Protein AF-A0A938F0M2-F1 (afdb_monomer_lite)

Sequence (72 aa):
MELIKDDKFDSYNSPNSVGIVKTRYHTFAFPPDELALSSGKKLGPITIAYETYGVLNKNKSNAILVFHALSG

Secondary structure (DSSP, 8-state):
----------TT--TT-------EEEEE--TTSPEEPTTS-EE-SEEEEE---S---TT-------PPPTT-

Structure (mmCIF, N/CA/C/O backbone):
data_AF-A0A938F0M2-F1
#
_entry.id   AF-A0A938F0M2-F1
#
loop_
_atom_site.group_PDB
_atom_site.id
_atom_site.type_symbol
_atom_site.label_atom_id
_atom_site.label_alt_id
_atom_site.label_comp_id
_atom_site.label_asym_id
_atom_site.label_entity_id
_atom_site.label_seq_id
_atom_site.pdbx_PDB_ins_code
_atom_site.Cartn_x
_atom_site.Cartn_y
_atom_site.Cartn_z
_atom_site.occupancy
_atom_site.B_iso_or_equiv
_atom_site.auth_seq_id
_atom_site.auth_comp_id
_atom_site.auth_asym_id
_atom_site.auth_atom_id
_atom_site.pdbx_PDB_model_num
ATOM 1 N N . MET A 1 1 ? 13.915 15.100 -50.128 1.00 37.09 1 MET A N 1
ATOM 2 C CA . MET A 1 1 ? 13.570 16.452 -49.656 1.00 37.09 1 MET A CA 1
ATOM 3 C C . MET A 1 1 ? 12.901 16.265 -48.316 1.00 37.09 1 MET A C 1
ATOM 5 O O . MET A 1 1 ? 11.847 15.652 -48.236 1.00 37.09 1 MET A O 1
ATOM 9 N N . GLU A 1 2 ? 13.666 16.586 -47.289 1.00 39.41 2 GLU A N 1
ATOM 10 C CA . GLU A 1 2 ? 13.426 16.310 -45.880 1.00 39.41 2 GLU A CA 1
ATOM 11 C C . GLU A 1 2 ? 12.351 17.259 -45.342 1.00 39.41 2 GLU A C 1
ATOM 13 O O . GLU A 1 2 ? 12.409 18.456 -45.613 1.00 39.41 2 GLU A O 1
ATOM 18 N N . LEU A 1 3 ? 11.387 16.740 -44.583 1.00 40.41 3 LEU A N 1
ATOM 19 C CA . LEU A 1 3 ? 10.581 17.540 -43.663 1.00 40.41 3 LEU A CA 1
ATOM 20 C C . LEU A 1 3 ? 10.597 16.828 -42.310 1.00 40.41 3 LEU A C 1
ATOM 22 O O . LEU A 1 3 ? 9.796 15.941 -42.038 1.00 40.41 3 LEU A O 1
ATOM 26 N N . ILE A 1 4 ? 11.657 17.160 -41.570 1.00 42.91 4 ILE A N 1
ATOM 27 C CA . ILE A 1 4 ? 11.758 17.353 -40.120 1.00 42.91 4 ILE A CA 1
ATOM 28 C C . ILE A 1 4 ? 10.834 16.459 -39.282 1.00 42.91 4 ILE A C 1
ATOM 30 O O . ILE A 1 4 ? 9.644 16.719 -39.124 1.00 42.91 4 ILE A O 1
ATOM 34 N N . LYS A 1 5 ? 11.442 15.429 -38.684 1.00 47.31 5 LYS A N 1
ATOM 35 C CA . LYS A 1 5 ? 10.920 14.785 -37.480 1.00 47.31 5 LYS A CA 1
ATOM 36 C C . LYS A 1 5 ? 10.856 15.850 -36.389 1.00 47.31 5 LYS A C 1
ATOM 38 O O . LYS A 1 5 ? 11.878 16.453 -36.072 1.00 47.31 5 LYS A O 1
ATOM 43 N N . ASP A 1 6 ? 9.674 16.068 -35.827 1.00 45.84 6 ASP A N 1
ATOM 44 C CA . ASP A 1 6 ? 9.543 16.742 -34.543 1.00 45.84 6 ASP A CA 1
ATOM 45 C C . ASP A 1 6 ? 10.249 15.882 -33.483 1.00 45.84 6 ASP A C 1
ATOM 47 O O . ASP A 1 6 ? 9.644 15.005 -32.867 1.00 45.84 6 ASP A O 1
ATOM 51 N N . ASP A 1 7 ? 11.547 16.120 -33.288 1.00 46.00 7 ASP A N 1
ATOM 52 C CA . ASP A 1 7 ? 12.314 15.658 -32.132 1.00 46.00 7 ASP A CA 1
ATOM 53 C C . ASP A 1 7 ? 11.799 16.400 -30.888 1.00 46.00 7 ASP A C 1
ATOM 55 O O . ASP A 1 7 ? 12.447 17.281 -30.318 1.00 46.00 7 ASP A O 1
ATOM 59 N N . LYS A 1 8 ? 10.594 16.044 -30.431 1.00 50.12 8 LYS A N 1
ATOM 60 C CA . LYS A 1 8 ? 10.275 16.205 -29.018 1.00 50.12 8 LYS A CA 1
ATOM 61 C C . LYS A 1 8 ? 11.117 15.178 -28.279 1.00 50.12 8 LYS A C 1
ATOM 63 O O . LYS A 1 8 ? 10.861 13.982 -28.336 1.00 50.12 8 LYS A O 1
ATOM 68 N N . PHE A 1 9 ? 12.157 15.661 -27.610 1.00 51.81 9 PHE A N 1
ATOM 69 C CA . PHE A 1 9 ? 12.889 14.890 -26.620 1.00 51.81 9 PHE A CA 1
ATOM 70 C C . PHE A 1 9 ? 11.893 14.485 -25.523 1.00 51.81 9 PHE A C 1
ATOM 72 O O . PHE A 1 9 ? 11.576 15.287 -24.642 1.00 51.81 9 PHE A O 1
ATOM 79 N N . ASP A 1 10 ? 11.342 13.273 -25.614 1.00 59.69 10 ASP A N 1
ATOM 80 C CA . ASP A 1 10 ? 10.457 12.696 -24.603 1.00 59.69 10 ASP A CA 1
ATOM 81 C C . ASP A 1 10 ? 11.274 12.451 -23.327 1.00 59.69 10 ASP A C 1
ATOM 83 O O . ASP A 1 10 ? 11.784 11.360 -23.074 1.00 59.69 10 ASP A O 1
ATOM 87 N N . SER A 1 11 ? 11.417 13.497 -22.510 1.00 59.44 11 SER A N 1
ATOM 88 C CA . SER A 1 11 ? 12.243 13.524 -21.294 1.00 59.44 11 SER A CA 1
ATOM 89 C C . SER A 1 11 ? 11.856 12.470 -20.248 1.00 59.44 11 SER A C 1
ATOM 91 O O . SER A 1 11 ? 12.621 12.207 -19.321 1.00 59.44 11 SER A O 1
ATOM 93 N N . TYR A 1 12 ? 10.693 11.835 -20.406 1.00 57.91 12 TYR A N 1
ATOM 94 C CA . TYR A 1 12 ? 10.181 10.778 -19.536 1.00 57.91 12 TYR A CA 1
ATOM 95 C C . TYR A 1 12 ? 10.579 9.364 -19.972 1.00 57.91 12 TYR A C 1
ATOM 97 O O . TYR A 1 12 ? 10.461 8.437 -19.169 1.00 57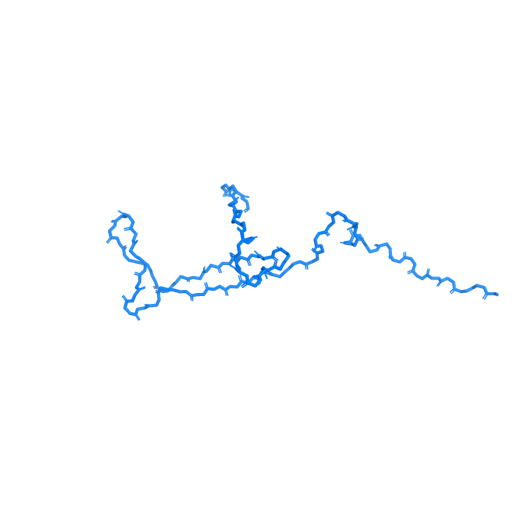.91 12 TYR A O 1
ATOM 105 N N . ASN A 1 13 ? 11.057 9.194 -21.209 1.00 64.69 13 ASN A N 1
ATOM 106 C CA . ASN A 1 13 ? 11.320 7.895 -21.828 1.00 64.69 13 ASN A CA 1
ATOM 107 C C . ASN A 1 13 ? 12.825 7.574 -21.864 1.00 64.69 13 ASN A C 1
ATOM 109 O O . ASN A 1 13 ? 13.361 7.077 -22.855 1.00 64.69 13 ASN A O 1
ATOM 113 N N . SER A 1 14 ? 13.532 7.901 -20.778 1.00 76.75 14 SER A N 1
ATOM 114 C CA . SER A 1 14 ? 14.912 7.456 -20.599 1.00 76.75 14 SER A CA 1
ATOM 115 C C . SER A 1 14 ? 14.928 5.962 -20.245 1.00 76.75 14 SER A C 1
ATOM 117 O O . SER A 1 14 ? 14.034 5.491 -19.539 1.00 76.75 14 SER A O 1
ATOM 119 N N . PRO A 1 15 ? 15.947 5.195 -20.674 1.00 78.19 15 PRO A N 1
ATOM 120 C CA . PRO A 1 15 ? 16.023 3.755 -20.405 1.00 78.19 15 PRO A CA 1
ATOM 121 C C . PRO A 1 15 ? 16.083 3.403 -18.906 1.00 78.19 15 PRO A C 1
ATOM 123 O O . PRO A 1 15 ? 15.884 2.248 -18.546 1.00 78.19 15 PRO A O 1
ATOM 126 N N . ASN A 1 16 ? 16.331 4.391 -18.038 1.00 82.38 16 ASN A N 1
ATOM 127 C CA . ASN A 1 16 ? 16.410 4.234 -16.583 1.00 82.38 16 ASN A CA 1
ATOM 128 C C . ASN A 1 16 ? 15.184 4.804 -15.844 1.00 82.38 16 ASN A C 1
ATOM 130 O O . ASN A 1 16 ? 15.198 4.903 -14.619 1.00 82.38 16 ASN A O 1
ATOM 134 N N . SER A 1 17 ? 14.144 5.217 -16.568 1.00 86.38 17 SER A N 1
ATOM 135 C CA . SER A 1 17 ? 12.899 5.737 -16.008 1.00 86.38 17 SER A CA 1
ATOM 136 C C . SER A 1 17 ? 11.817 4.660 -16.022 1.00 86.38 17 SER A C 1
ATOM 138 O O . SER A 1 17 ? 11.723 3.858 -16.947 1.00 86.38 17 SER A O 1
ATOM 140 N N . VAL A 1 18 ? 10.954 4.674 -15.008 1.00 84.44 18 VAL A N 1
ATOM 141 C CA . VAL A 1 18 ? 9.731 3.852 -14.964 1.00 84.44 18 VAL A CA 1
ATOM 142 C C . VAL A 1 18 ? 8.547 4.520 -15.675 1.00 84.44 18 VAL A C 1
ATOM 144 O O . VAL A 1 18 ? 7.451 3.965 -15.705 1.00 84.44 18 VAL A O 1
ATOM 147 N N . GLY A 1 19 ? 8.768 5.697 -16.267 1.00 87.94 19 GLY A N 1
ATOM 148 C CA . GLY A 1 19 ? 7.745 6.481 -16.950 1.00 87.94 19 GLY A CA 1
ATOM 149 C C . GLY A 1 19 ? 6.738 7.117 -15.989 1.00 87.94 19 GLY A C 1
ATOM 150 O O . GLY A 1 19 ? 6.975 7.244 -14.788 1.00 87.94 19 GLY A O 1
ATOM 151 N N . ILE A 1 20 ? 5.602 7.548 -16.540 1.00 86.12 20 ILE A N 1
ATOM 152 C CA . ILE A 1 20 ? 4.501 8.126 -15.763 1.00 86.12 20 ILE A CA 1
ATOM 153 C C . ILE A 1 20 ? 3.756 7.000 -15.046 1.00 86.12 20 ILE A C 1
ATOM 155 O O . ILE A 1 20 ? 3.252 6.072 -15.681 1.00 86.12 20 ILE A O 1
ATOM 159 N N . VAL A 1 21 ? 3.636 7.120 -13.726 1.00 90.94 21 VAL A N 1
ATOM 160 C CA . VAL A 1 21 ? 2.859 6.203 -12.888 1.00 90.94 21 VAL A CA 1
ATOM 161 C C . VAL A 1 21 ? 1.558 6.844 -12.421 1.00 90.94 21 VAL A C 1
ATOM 163 O O . VAL A 1 21 ? 1.391 8.062 -12.443 1.00 90.94 21 VAL A O 1
ATOM 166 N N . LYS A 1 22 ? 0.596 6.000 -12.039 1.00 93.44 22 LYS A N 1
ATOM 167 C CA . LYS A 1 22 ? -0.720 6.428 -11.563 1.00 93.44 22 LYS A CA 1
ATOM 168 C C . LYS A 1 22 ? -0.927 5.969 -10.129 1.00 93.44 22 LYS A C 1
ATOM 170 O O . LYS A 1 22 ? -0.919 4.765 -9.869 1.00 93.44 22 LYS A O 1
ATOM 175 N N . THR A 1 23 ? -1.221 6.915 -9.243 1.00 96.44 23 THR A N 1
ATOM 176 C CA . THR A 1 23 ? -1.653 6.625 -7.877 1.00 96.44 23 THR A CA 1
ATOM 177 C C . THR A 1 23 ? -2.942 5.807 -7.882 1.00 96.44 23 THR A C 1
ATOM 179 O O . THR A 1 23 ? -3.921 6.114 -8.572 1.00 96.44 23 THR A O 1
ATOM 182 N N . ARG A 1 24 ? -2.933 4.730 -7.106 1.00 96.69 24 ARG A N 1
ATOM 183 C CA . ARG A 1 24 ? -4.054 3.818 -6.901 1.00 96.69 24 ARG A CA 1
ATOM 184 C C . ARG A 1 24 ? -4.526 3.950 -5.464 1.00 96.69 24 ARG A C 1
ATOM 186 O O . ARG A 1 24 ? -3.737 4.239 -4.573 1.00 96.69 24 ARG A O 1
ATOM 193 N N . TYR A 1 25 ? -5.807 3.692 -5.243 1.00 97.81 25 TYR A N 1
ATOM 194 C CA . TYR A 1 25 ? -6.414 3.750 -3.920 1.00 97.81 25 TYR A CA 1
ATOM 195 C C . TYR A 1 25 ? -7.034 2.401 -3.585 1.00 97.81 25 TYR A C 1
ATOM 197 O O . TYR A 1 25 ? -7.679 1.778 -4.431 1.00 97.81 25 TYR A O 1
ATOM 205 N N . HIS A 1 26 ? -6.840 1.943 -2.355 1.00 97.00 26 HIS A N 1
ATOM 206 C CA . HIS A 1 26 ? -7.510 0.766 -1.820 1.00 97.00 26 HIS A CA 1
ATOM 207 C C . HIS A 1 26 ? -8.154 1.122 -0.486 1.00 97.00 26 HIS A C 1
ATOM 209 O O . HIS A 1 26 ? -7.476 1.619 0.408 1.00 97.00 26 HIS A O 1
ATOM 215 N N . THR A 1 27 ? -9.464 0.899 -0.374 1.00 97.50 27 THR A N 1
ATOM 216 C CA . THR A 1 27 ? -10.220 1.144 0.861 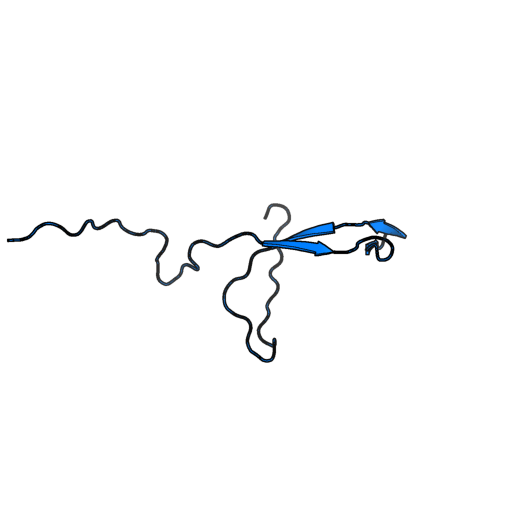1.00 97.50 27 THR A CA 1
ATOM 217 C C . THR A 1 27 ? -10.531 -0.186 1.531 1.00 97.50 27 THR A C 1
ATOM 219 O O . THR A 1 27 ? -11.014 -1.102 0.866 1.00 97.50 27 THR A O 1
ATOM 222 N N . PHE A 1 28 ? -10.252 -0.291 2.826 1.00 95.75 28 PHE A N 1
ATOM 223 C CA . PHE A 1 28 ? -10.483 -1.486 3.636 1.00 95.75 28 PHE A CA 1
ATOM 224 C C . PHE A 1 28 ? -10.915 -1.097 5.060 1.00 95.75 28 PHE A C 1
ATOM 226 O O . PHE A 1 28 ? -11.118 0.084 5.347 1.00 95.75 28 PHE A O 1
ATOM 233 N N . ALA A 1 29 ? -11.064 -2.090 5.943 1.00 95.25 29 ALA A N 1
ATOM 234 C CA . ALA A 1 29 ? -11.485 -1.908 7.335 1.00 95.25 29 ALA A CA 1
ATOM 235 C C . ALA A 1 29 ? 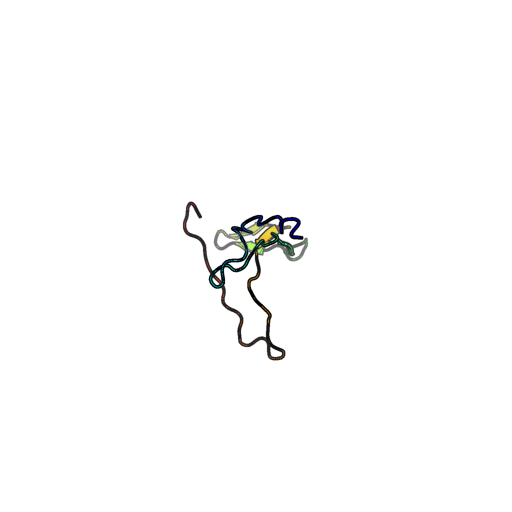-12.885 -1.272 7.481 1.00 95.25 29 ALA A C 1
ATOM 237 O O . ALA A 1 29 ? -13.086 -0.341 8.259 1.00 95.25 29 ALA A O 1
ATOM 238 N N . PHE A 1 30 ? -13.853 -1.743 6.690 1.00 96.19 30 PHE A N 1
ATOM 239 C CA . PHE A 1 30 ? -15.252 -1.322 6.811 1.00 96.19 30 PHE A CA 1
ATOM 240 C C . PHE A 1 30 ? -15.899 -1.928 8.068 1.00 96.19 30 PHE A C 1
ATOM 242 O O . PHE A 1 30 ? -15.556 -3.056 8.421 1.00 96.19 30 PHE A O 1
ATOM 249 N N . PRO A 1 31 ? -16.867 -1.249 8.712 1.00 92.62 31 PRO A N 1
ATOM 250 C CA . PRO A 1 31 ? -17.619 -1.834 9.820 1.00 92.62 31 PRO A CA 1
ATOM 251 C C . PRO A 1 31 ? -18.292 -3.162 9.420 1.00 92.62 31 PRO A C 1
ATOM 253 O O . PRO A 1 31 ? -18.866 -3.233 8.330 1.00 92.62 31 PRO A O 1
ATOM 256 N N . PRO A 1 32 ? -18.270 -4.201 10.278 1.00 92.06 32 PRO A N 1
ATOM 257 C CA . PRO A 1 32 ? -17.763 -4.219 11.659 1.00 92.06 32 PRO A CA 1
ATOM 258 C C . PRO A 1 32 ? -16.250 -4.503 11.802 1.00 92.06 32 PRO A C 1
ATOM 260 O O . PRO A 1 32 ? -15.723 -4.425 12.915 1.00 92.06 32 PRO A O 1
ATOM 263 N N . ASP A 1 33 ? -15.555 -4.804 10.705 1.00 93.88 33 ASP A N 1
ATOM 264 C CA . ASP A 1 33 ? -14.155 -5.253 10.654 1.00 93.88 33 ASP A CA 1
ATOM 265 C C . ASP A 1 33 ? -13.156 -4.079 10.604 1.00 93.88 33 ASP A C 1
ATOM 267 O O . ASP A 1 33 ? -12.244 -4.025 9.775 1.00 93.88 33 ASP A O 1
ATOM 271 N N . GLU A 1 34 ? -13.339 -3.103 11.493 1.00 95.44 34 GLU A N 1
ATOM 272 C CA . GLU A 1 34 ? -12.450 -1.944 11.623 1.00 95.44 34 GLU A CA 1
ATOM 273 C C . GLU A 1 34 ? -11.038 -2.350 12.088 1.00 95.44 34 GLU A C 1
ATOM 275 O O . GLU A 1 34 ? -10.853 -3.314 12.838 1.00 95.4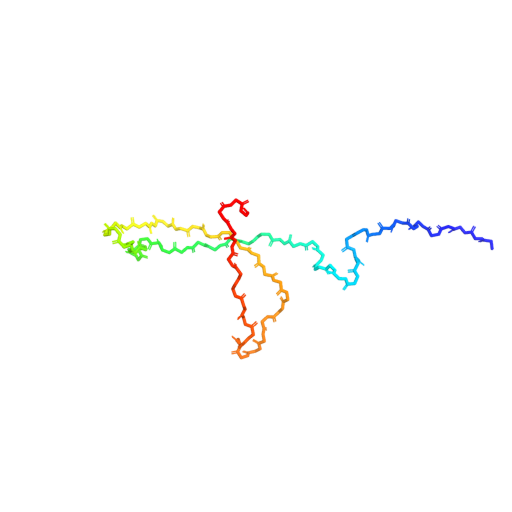4 34 GLU A O 1
ATOM 280 N N . LEU A 1 35 ? -10.022 -1.573 11.702 1.00 95.81 35 LEU A N 1
ATOM 281 C CA . LEU A 1 35 ? -8.630 -1.851 12.046 1.00 95.81 35 LEU A CA 1
ATOM 282 C C . LEU A 1 35 ? -8.383 -1.568 13.533 1.00 95.81 35 LEU A C 1
ATOM 284 O O . LEU A 1 35 ? -8.497 -0.426 13.983 1.00 95.81 35 LEU A O 1
ATOM 288 N N . ALA A 1 36 ? -7.994 -2.595 14.289 1.00 96.31 36 ALA A N 1
ATOM 289 C CA . ALA A 1 36 ? -7.571 -2.447 15.677 1.00 96.31 36 ALA A CA 1
ATOM 290 C C . ALA A 1 36 ? -6.164 -1.834 15.755 1.00 96.31 36 ALA A C 1
ATOM 292 O O . ALA A 1 36 ? -5.196 -2.388 15.232 1.00 96.31 36 ALA A O 1
ATOM 293 N N . LEU A 1 37 ? -6.049 -0.690 16.425 1.00 95.44 37 LEU A N 1
ATOM 294 C CA . LEU A 1 37 ? -4.783 0.001 16.652 1.00 95.44 37 LEU A CA 1
ATOM 295 C C . LEU A 1 37 ? -4.125 -0.488 17.948 1.00 95.44 37 LEU A C 1
ATOM 297 O O . LEU A 1 37 ? -4.806 -0.868 18.900 1.00 95.44 37 LEU A O 1
ATOM 301 N N . SER A 1 38 ? -2.796 -0.383 18.039 1.00 95.12 38 SER A N 1
ATOM 302 C CA . SER A 1 38 ? -2.040 -0.717 19.261 1.00 95.12 38 SER A CA 1
ATOM 303 C C . SER A 1 38 ? -2.432 0.130 20.480 1.00 95.12 38 SER A C 1
ATOM 305 O O . SER A 1 38 ? -2.223 -0.288 21.613 1.00 95.12 38 SER A O 1
ATOM 307 N N . SER A 1 39 ? -3.049 1.296 20.261 1.00 95.81 39 SER A N 1
ATOM 308 C CA . SER A 1 39 ? -3.623 2.152 21.308 1.00 95.81 39 SER A CA 1
ATOM 309 C C . SER A 1 39 ? -4.956 1.644 21.880 1.00 95.81 39 SER A C 1
ATOM 311 O O . SER A 1 39 ? -5.511 2.280 22.772 1.00 95.81 39 SER A O 1
ATOM 313 N N . GLY A 1 40 ? -5.505 0.542 21.354 1.00 94.88 40 GLY A N 1
ATOM 314 C CA . GLY A 1 40 ? -6.795 -0.032 21.755 1.00 94.88 40 GLY A CA 1
ATOM 315 C C . GLY A 1 40 ? -8.016 0.583 21.060 1.00 94.88 40 GLY A C 1
ATOM 316 O O . GLY A 1 40 ? -9.139 0.133 21.280 1.00 94.88 40 GLY A O 1
ATOM 317 N N . LYS A 1 41 ? -7.823 1.598 20.210 1.00 95.69 41 LYS A N 1
ATOM 318 C CA . LYS A 1 41 ? -8.893 2.199 19.397 1.00 95.69 41 LYS A CA 1
ATOM 319 C C . LYS A 1 41 ? -9.113 1.423 18.097 1.00 95.69 41 LYS A C 1
ATOM 321 O O . LYS A 1 41 ? -8.233 0.687 17.653 1.00 95.69 41 LYS A O 1
ATOM 326 N N . LYS A 1 42 ? -10.268 1.637 17.469 1.00 96.19 42 LYS A N 1
ATOM 327 C CA . LYS A 1 42 ? -10.579 1.143 16.124 1.00 96.19 42 LYS A CA 1
ATOM 328 C C . LYS A 1 42 ? -10.596 2.289 15.118 1.00 96.19 42 LYS A C 1
ATOM 330 O O . LYS A 1 42 ? -10.935 3.417 15.479 1.00 96.19 42 LYS A O 1
ATOM 335 N N . LEU A 1 43 ? -10.200 2.001 13.882 1.00 95.94 43 LEU A N 1
ATOM 336 C CA . LEU A 1 43 ? -10.198 2.956 12.779 1.00 95.94 43 LEU A CA 1
ATOM 337 C C . LEU A 1 43 ? -10.762 2.293 11.520 1.00 95.94 43 LEU A C 1
ATOM 339 O O . LEU A 1 43 ? -10.273 1.249 11.090 1.00 95.94 43 LEU A O 1
ATOM 343 N N . GLY A 1 44 ? -11.775 2.909 10.919 1.00 93.25 44 GLY A N 1
ATOM 344 C CA . GLY A 1 44 ? -12.400 2.396 9.708 1.00 93.25 44 GLY A CA 1
ATOM 345 C C . GLY A 1 44 ? -13.491 3.326 9.171 1.00 93.25 44 GLY A C 1
ATOM 346 O O . GLY A 1 44 ? -14.106 4.048 9.958 1.00 93.25 44 GLY A O 1
ATOM 347 N N . PRO A 1 45 ? -13.743 3.329 7.850 1.00 96.25 45 PRO A N 1
ATOM 348 C CA . PRO A 1 45 ? -12.922 2.728 6.792 1.00 96.25 45 PRO A CA 1
ATOM 349 C C . PRO A 1 45 ? -11.616 3.506 6.552 1.00 96.25 45 PRO A C 1
ATOM 351 O O . PRO A 1 45 ? -11.535 4.707 6.804 1.00 96.25 45 PRO A O 1
ATOM 354 N N . ILE A 1 46 ? -10.585 2.823 6.049 1.00 96.81 46 ILE A N 1
ATOM 355 C CA . ILE A 1 46 ? -9.263 3.401 5.769 1.00 96.81 46 ILE A CA 1
ATOM 356 C C . ILE A 1 46 ? -8.958 3.275 4.283 1.00 96.81 46 ILE A C 1
ATOM 358 O O . ILE A 1 46 ? -9.029 2.180 3.724 1.00 96.81 46 ILE A O 1
ATOM 362 N N . THR A 1 47 ? -8.543 4.379 3.665 1.00 97.62 47 THR A N 1
ATOM 363 C CA . THR A 1 47 ? -8.081 4.412 2.274 1.00 97.62 47 THR A CA 1
ATOM 364 C C . THR A 1 47 ? -6.569 4.581 2.220 1.00 97.62 47 THR A C 1
ATOM 366 O O . THR A 1 47 ? -6.039 5.573 2.711 1.00 97.62 47 THR A O 1
ATOM 369 N N . ILE A 1 48 ? -5.876 3.640 1.580 1.00 96.38 48 ILE A N 1
ATOM 370 C CA . ILE A 1 48 ? -4.436 3.718 1.305 1.00 96.38 48 ILE A CA 1
ATOM 371 C C . ILE A 1 48 ? -4.231 4.143 -0.146 1.00 96.38 48 ILE A C 1
ATOM 373 O O . ILE A 1 48 ? -4.779 3.518 -1.057 1.00 96.38 48 ILE A O 1
ATOM 377 N N . ALA A 1 49 ? -3.414 5.175 -0.350 1.00 97.19 49 ALA A N 1
ATOM 378 C CA . ALA A 1 49 ? -2.866 5.540 -1.650 1.00 97.19 49 ALA A CA 1
ATOM 379 C C . ALA A 1 49 ? -1.532 4.810 -1.865 1.00 97.19 49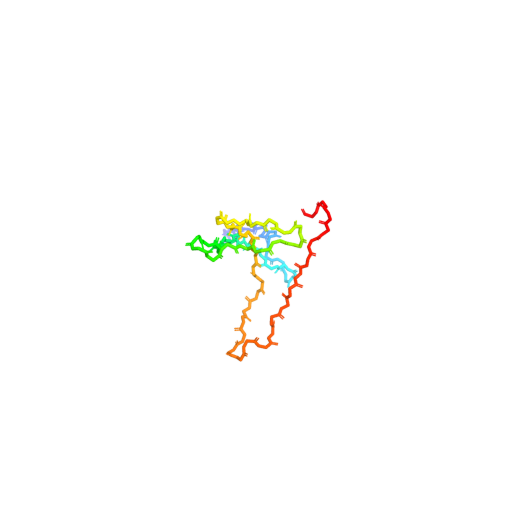 ALA A C 1
ATOM 381 O O . ALA A 1 49 ? -0.690 4.794 -0.971 1.00 97.19 49 ALA A O 1
ATOM 382 N N . TYR A 1 50 ? -1.340 4.187 -3.025 1.00 95.81 50 TYR A N 1
ATOM 383 C CA . TYR A 1 50 ? -0.111 3.471 -3.361 1.00 95.81 50 TYR A CA 1
ATOM 384 C C . TYR A 1 50 ? 0.149 3.480 -4.865 1.00 95.81 50 TYR A C 1
ATOM 386 O O . TYR A 1 50 ? -0.746 3.720 -5.678 1.00 95.81 50 TYR A O 1
ATOM 394 N N . GLU A 1 51 ? 1.378 3.152 -5.239 1.00 95.94 51 GLU A N 1
ATOM 395 C CA . GLU A 1 51 ? 1.798 2.984 -6.624 1.00 95.94 51 GLU A CA 1
ATOM 396 C C . GLU A 1 51 ? 2.453 1.620 -6.807 1.00 95.94 51 GLU A C 1
ATOM 398 O O . GLU A 1 51 ? 2.959 1.017 -5.860 1.00 95.94 51 GLU A O 1
ATOM 403 N N . THR A 1 52 ? 2.402 1.102 -8.030 1.00 94.44 52 THR A N 1
ATOM 404 C CA . THR A 1 52 ? 2.990 -0.194 -8.372 1.00 94.44 52 THR A CA 1
ATOM 405 C C . THR A 1 52 ? 3.909 -0.038 -9.559 1.00 94.44 52 THR A C 1
ATOM 407 O O . THR A 1 52 ? 3.506 0.518 -10.580 1.00 94.44 52 THR A O 1
ATOM 410 N N . TYR A 1 53 ? 5.102 -0.601 -9.434 1.00 93.31 53 TYR A N 1
ATOM 411 C CA . TYR A 1 53 ? 6.149 -0.539 -10.437 1.00 93.31 53 TYR A CA 1
ATOM 412 C C . TYR A 1 53 ? 6.456 -1.965 -10.905 1.00 93.31 53 TYR A C 1
ATOM 414 O O . TYR A 1 53 ? 6.740 -2.845 -10.091 1.00 93.31 53 TYR A O 1
ATOM 422 N N . GLY A 1 54 ? 6.357 -2.210 -12.212 1.00 91.69 54 GLY A N 1
ATOM 423 C CA . GLY A 1 54 ? 6.503 -3.548 -12.794 1.00 91.69 54 GLY A CA 1
ATOM 424 C C . GLY A 1 54 ? 5.247 -4.424 -12.678 1.00 91.69 54 GLY A C 1
ATOM 425 O O . GLY A 1 54 ? 4.131 -3.931 -12.518 1.00 91.69 54 GLY A O 1
ATOM 426 N N . VAL A 1 55 ? 5.428 -5.745 -12.811 1.00 94.00 55 VAL A N 1
ATOM 427 C CA . VAL A 1 55 ? 4.335 -6.731 -12.882 1.00 94.00 55 VAL A CA 1
ATOM 428 C C . VAL A 1 55 ? 4.572 -7.877 -11.899 1.00 94.00 55 VAL A C 1
ATOM 430 O O . VAL A 1 55 ? 5.669 -8.430 -11.799 1.00 94.00 55 VAL A O 1
ATOM 433 N N . LEU A 1 56 ? 3.516 -8.257 -11.181 1.00 96.19 56 LEU A N 1
ATOM 434 C CA . LEU A 1 56 ? 3.532 -9.404 -10.279 1.00 96.19 56 LEU A CA 1
ATOM 435 C C . LEU A 1 56 ? 3.568 -10.714 -11.084 1.00 96.19 56 LEU A C 1
ATOM 437 O O . LEU A 1 56 ? 2.788 -10.899 -12.018 1.00 96.19 56 LEU A O 1
ATOM 441 N N . ASN A 1 57 ? 4.456 -11.638 -10.720 1.00 95.81 57 ASN A N 1
ATOM 442 C CA . ASN A 1 57 ? 4.534 -12.948 -11.360 1.00 95.81 57 ASN A CA 1
ATOM 443 C C . ASN A 1 57 ? 3.342 -13.845 -10.956 1.00 95.81 57 ASN A C 1
ATOM 445 O O . ASN A 1 57 ? 2.634 -13.575 -9.984 1.00 95.81 57 ASN A O 1
ATOM 449 N N . LYS A 1 58 ? 3.122 -14.947 -11.690 1.00 97.31 58 LYS A N 1
ATOM 450 C CA . LYS A 1 58 ? 1.995 -15.873 -11.441 1.00 97.31 58 LYS A CA 1
ATOM 451 C C . LYS A 1 58 ? 1.968 -16.426 -10.011 1.00 97.31 58 LYS A C 1
ATOM 453 O O . LYS A 1 58 ? 0.894 -16.585 -9.439 1.00 97.31 58 LYS A O 1
ATOM 458 N N . ASN A 1 59 ? 3.144 -16.674 -9.436 1.00 97.38 59 ASN A N 1
ATOM 459 C CA . ASN A 1 59 ? 3.301 -17.244 -8.097 1.00 97.38 59 ASN A CA 1
ATOM 460 C C . ASN A 1 59 ? 3.253 -16.178 -6.987 1.00 97.38 59 ASN A C 1
ATOM 462 O O . ASN A 1 59 ? 3.366 -16.518 -5.814 1.00 97.38 59 ASN A O 1
ATOM 466 N N . LYS A 1 60 ? 3.107 -14.897 -7.350 1.00 96.56 60 LYS A N 1
ATOM 467 C CA . LYS A 1 60 ? 3.129 -13.726 -6.463 1.00 96.56 60 LYS A CA 1
ATOM 468 C C . LYS A 1 60 ? 4.370 -13.632 -5.564 1.00 96.56 60 LYS A C 1
ATOM 470 O O . LYS A 1 60 ? 4.297 -13.087 -4.469 1.00 96.56 60 LYS A O 1
ATOM 475 N N . SER A 1 61 ? 5.512 -14.139 -6.024 1.00 97.19 61 SER A N 1
ATOM 476 C CA . SER A 1 61 ? 6.736 -14.253 -5.217 1.00 97.19 61 SER A CA 1
ATOM 477 C C . SER A 1 61 ? 7.736 -13.106 -5.400 1.00 97.19 61 SER A C 1
ATOM 479 O O . SER A 1 61 ? 8.799 -13.129 -4.790 1.00 97.19 61 SER A 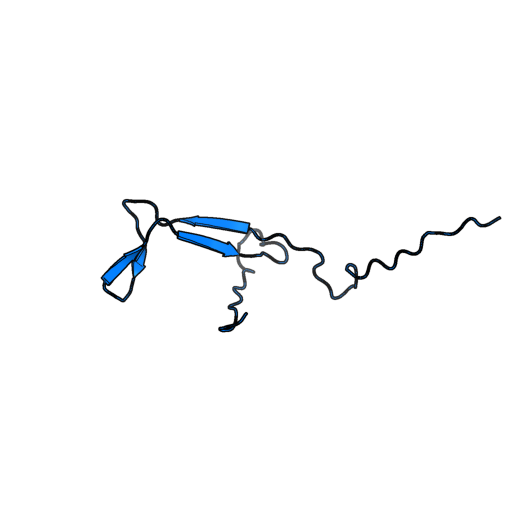O 1
ATOM 481 N N . ASN A 1 62 ? 7.428 -12.115 -6.243 1.00 97.25 62 ASN A N 1
ATOM 482 C CA . ASN A 1 62 ? 8.320 -10.997 -6.578 1.00 97.25 62 ASN A CA 1
ATOM 483 C C . ASN A 1 62 ? 7.821 -9.630 -6.075 1.00 97.25 62 ASN A C 1
ATOM 485 O O . ASN A 1 62 ? 8.210 -8.600 -6.621 1.00 97.25 62 ASN A O 1
ATOM 489 N N . ALA A 1 63 ? 6.933 -9.604 -5.080 1.00 97.25 63 ALA A N 1
ATOM 490 C CA . ALA A 1 63 ? 6.459 -8.355 -4.493 1.00 97.25 63 ALA A CA 1
ATOM 491 C C . ALA A 1 63 ? 7.507 -7.767 -3.536 1.00 97.25 63 ALA A C 1
ATOM 493 O O . ALA A 1 63 ? 8.011 -8.464 -2.658 1.00 97.25 63 ALA A O 1
ATOM 494 N N . ILE A 1 64 ? 7.791 -6.473 -3.686 1.00 96.88 64 ILE A N 1
ATOM 495 C CA . ILE A 1 64 ? 8.650 -5.695 -2.787 1.00 96.88 64 ILE A CA 1
ATOM 496 C C . ILE A 1 64 ? 7.836 -4.497 -2.298 1.00 96.88 64 ILE A C 1
ATOM 498 O O . ILE A 1 64 ? 7.230 -3.793 -3.104 1.00 96.88 64 ILE A O 1
ATOM 502 N N . LEU A 1 65 ? 7.819 -4.275 -0.982 1.00 96.06 65 LEU A N 1
ATOM 503 C CA . LEU A 1 65 ? 7.177 -3.119 -0.361 1.00 96.06 65 LEU A CA 1
ATOM 504 C C . LEU A 1 65 ? 8.232 -2.061 -0.038 1.00 96.06 65 LEU A C 1
ATOM 506 O O . LEU A 1 65 ? 9.191 -2.339 0.681 1.00 96.06 65 LEU A O 1
ATOM 510 N N . VAL A 1 66 ? 8.038 -0.853 -0.560 1.00 95.00 66 VAL A N 1
ATOM 511 C CA . VAL A 1 66 ? 8.900 0.301 -0.290 1.00 95.00 66 VAL A CA 1
ATOM 512 C C . VAL A 1 66 ? 8.181 1.225 0.684 1.00 95.00 66 VAL A C 1
ATOM 514 O O . VAL A 1 66 ? 7.047 1.627 0.434 1.00 95.00 66 VAL A O 1
ATOM 517 N N . PHE A 1 67 ? 8.840 1.555 1.792 1.00 95.12 67 PHE A N 1
ATOM 518 C CA . PHE A 1 67 ? 8.351 2.543 2.750 1.00 95.12 67 PHE A CA 1
ATOM 519 C C . PHE A 1 67 ? 8.950 3.914 2.450 1.00 95.12 67 PHE A C 1
ATOM 521 O O . PHE A 1 67 ? 10.125 4.020 2.097 1.00 95.12 67 PHE A O 1
ATOM 528 N N . HIS A 1 68 ? 8.142 4.959 2.613 1.00 91.00 68 HIS A N 1
ATOM 529 C CA . HIS A 1 68 ? 8.596 6.337 2.488 1.00 91.00 68 HIS A CA 1
ATOM 530 C C . HIS A 1 68 ? 9.201 6.840 3.810 1.00 91.00 68 HIS A C 1
ATOM 532 O O . HIS A 1 68 ? 8.901 6.331 4.893 1.00 91.00 68 HIS A O 1
ATOM 538 N N . ALA A 1 69 ? 10.064 7.852 3.723 1.00 92.75 69 ALA A N 1
ATOM 539 C CA . ALA A 1 69 ? 10.543 8.586 4.894 1.00 92.75 69 ALA A CA 1
ATOM 540 C C . ALA A 1 69 ? 9.443 9.514 5.448 1.00 92.75 69 ALA A C 1
ATOM 542 O O . ALA A 1 69 ? 8.397 9.683 4.830 1.00 92.75 69 ALA A O 1
ATOM 543 N N . LEU A 1 70 ? 9.674 10.163 6.593 1.00 85.38 70 LEU A N 1
ATOM 544 C CA . LEU A 1 70 ? 8.665 11.013 7.249 1.00 85.38 70 LEU A CA 1
ATOM 545 C C . LEU A 1 70 ? 8.091 12.124 6.346 1.00 85.38 70 LEU A C 1
ATOM 547 O O . LEU A 1 70 ? 6.910 12.437 6.449 1.00 85.38 70 LEU A O 1
ATOM 551 N N . SER A 1 71 ? 8.917 12.703 5.475 1.00 83.62 71 SER A N 1
ATOM 552 C CA . SER A 1 71 ? 8.536 13.755 4.522 1.00 83.62 71 SER A CA 1
ATOM 553 C C . SER A 1 71 ? 8.500 13.257 3.073 1.00 83.62 71 SER A C 1
ATOM 555 O O . SER A 1 71 ? 8.721 14.053 2.160 1.00 83.62 71 SER A O 1
ATOM 557 N N . GLY A 1 72 ? 8.396 11.937 2.893 1.00 55.19 72 GLY A N 1
ATOM 558 C CA . GLY A 1 72 ? 8.376 11.298 1.579 1.00 55.19 72 GLY A CA 1
ATOM 559 C C . GLY A 1 72 ? 7.127 11.605 0.770 1.00 55.19 72 GLY A C 1
ATOM 560 O O . GLY A 1 72 ? 6.164 12.169 1.335 1.00 55.19 72 GLY A O 1
#

Foldseek 3Di:
DDDDDPPPVPVQPDPPHLGDWDKDKDWDQAPPRFDQDPVRDGHDGDIDIDTDGDDQDPVSPPDDDDDDDPVD

pLDDT: mean 85.08, std 18.21, range [37.09, 97.81]

Radius of gyration: 20.75 Å; chains: 1; bounding box: 34×35×71 Å